Protein AF-A0A4R8EN40-F1 (afdb_monomer)

Solvent-accessible surface area (backbone atoms only — not comparable to full-atom values): 5719 Å² total; per-residue (Å²): 132,83,78,79,74,74,83,43,24,51,85,72,46,55,67,72,57,38,51,52,52,49,54,54,35,51,52,51,19,52,53,46,18,50,52,51,44,52,55,52,47,73,73,39,89,44,72,70,46,42,62,66,61,59,74,90,53,78,42,36,49,38,55,46,42,55,39,26,72,69,44,29,37,43,51,73,59,48,60,57,57,67,73,46,96,72,74,48,58,67,62,39,50,58,49,39,67,75,51,103

Mean predicted aligned error: 4.91 Å

Structure (mmCIF, N/CA/C/O backbone):
data_AF-A0A4R8EN40-F1
#
_entry.id   AF-A0A4R8EN40-F1
#
loop_
_atom_site.group_PDB
_atom_site.id
_atom_site.type_symbol
_atom_site.label_atom_id
_atom_site.label_alt_id
_atom_site.label_comp_id
_atom_site.label_asym_id
_atom_site.label_entity_id
_atom_site.label_seq_id
_atom_site.pdbx_PDB_ins_code
_atom_site.Cartn_x
_atom_site.Cartn_y
_atom_site.Cartn_z
_atom_site.occupancy
_atom_site.B_iso_or_equiv
_atom_site.auth_seq_id
_atom_site.auth_comp_id
_atom_site.auth_asym_id
_atom_site.auth_atom_id
_atom_site.pdbx_PDB_model_num
ATOM 1 N N . MET A 1 1 ? 31.333 -1.166 -21.462 1.00 35.31 1 MET A N 1
ATOM 2 C CA . MET A 1 1 ? 30.056 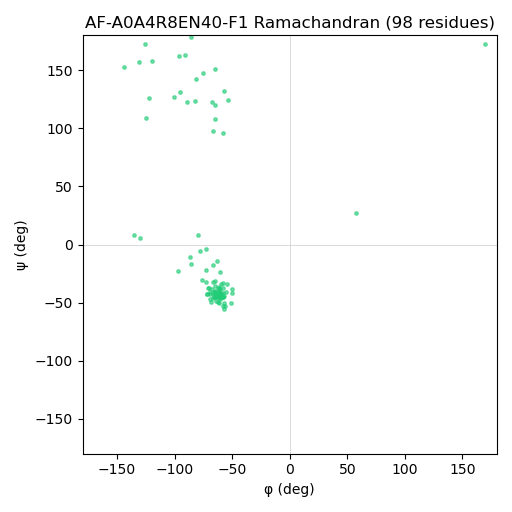-0.421 -21.448 1.00 35.31 1 MET A CA 1
ATOM 3 C C . MET A 1 1 ? 29.124 -1.115 -20.475 1.00 35.31 1 MET A C 1
ATOM 5 O O . MET A 1 1 ? 28.467 -2.083 -20.843 1.00 35.31 1 MET A O 1
ATOM 9 N N . GLU A 1 2 ? 29.133 -0.685 -19.216 1.00 40.38 2 GLU A N 1
ATOM 10 C CA . GLU A 1 2 ? 28.147 -1.133 -18.234 1.00 40.38 2 GLU A CA 1
ATOM 11 C C . GLU A 1 2 ? 26.773 -0.622 -18.677 1.00 40.38 2 GLU A C 1
ATOM 13 O O . GLU A 1 2 ? 26.569 0.575 -18.882 1.00 40.38 2 GLU A O 1
ATOM 18 N N . LYS A 1 3 ? 25.833 -1.540 -18.911 1.00 41.81 3 LYS A N 1
ATOM 19 C CA . LYS A 1 3 ? 24.436 -1.183 -19.154 1.00 41.81 3 LYS A CA 1
ATOM 20 C C . LYS A 1 3 ? 23.902 -0.588 -17.854 1.00 41.81 3 LYS A C 1
ATOM 22 O O . LYS A 1 3 ? 23.509 -1.340 -16.965 1.00 41.81 3 LYS A O 1
ATOM 27 N N . HIS A 1 4 ? 23.869 0.738 -17.742 1.00 44.03 4 HIS A N 1
ATOM 28 C CA . HIS A 1 4 ? 23.030 1.406 -16.753 1.00 44.03 4 HIS A CA 1
ATOM 29 C C . HIS A 1 4 ? 21.589 0.968 -17.027 1.00 44.03 4 HIS A C 1
ATOM 31 O O . HIS A 1 4 ? 20.935 1.466 -17.945 1.00 44.03 4 HIS A O 1
ATOM 37 N N . SER A 1 5 ? 21.116 -0.047 -16.303 1.00 57.56 5 SER A N 1
ATOM 38 C CA . SER A 1 5 ? 19.727 -0.478 -16.398 1.00 57.56 5 SER A CA 1
ATOM 39 C C . SER A 1 5 ? 18.878 0.673 -15.886 1.00 57.56 5 SER A C 1
ATOM 41 O O . SER A 1 5 ? 18.901 0.987 -14.699 1.00 57.56 5 SER A O 1
ATOM 43 N N . LYS A 1 6 ? 18.175 1.344 -16.802 1.00 77.25 6 LYS A N 1
ATOM 44 C CA . LYS A 1 6 ? 17.206 2.383 -16.465 1.00 77.25 6 LYS A CA 1
ATOM 45 C C . LYS A 1 6 ? 16.221 1.794 -15.456 1.00 77.25 6 LYS A C 1
ATOM 47 O O . LYS A 1 6 ? 15.620 0.753 -15.727 1.00 77.25 6 LYS A O 1
ATOM 52 N N . LEU A 1 7 ? 16.080 2.440 -14.299 1.00 84.00 7 LEU A N 1
ATOM 53 C CA . LEU A 1 7 ? 15.108 2.019 -13.296 1.00 84.00 7 LEU A CA 1
ATOM 54 C C . LEU A 1 7 ? 13.706 2.008 -13.921 1.00 84.00 7 LEU A C 1
ATOM 56 O O . LEU A 1 7 ? 13.299 2.948 -14.613 1.00 84.00 7 LEU A O 1
ATOM 60 N N . SER A 1 8 ? 12.990 0.909 -13.694 1.00 92.50 8 SER A N 1
ATOM 61 C CA . SER A 1 8 ? 11.613 0.739 -14.145 1.00 92.50 8 SER A CA 1
ATOM 62 C C . SER A 1 8 ? 10.662 1.122 -13.016 1.00 92.50 8 SER A C 1
ATOM 64 O O . SER A 1 8 ? 10.838 0.662 -11.893 1.00 92.50 8 SER A O 1
ATOM 66 N N . PHE A 1 9 ? 9.669 1.945 -13.326 1.00 94.94 9 PHE A N 1
ATOM 67 C CA . PHE A 1 9 ? 8.632 2.464 -12.435 1.00 94.94 9 PHE A CA 1
ATOM 68 C C . PHE A 1 9 ? 7.257 2.156 -13.033 1.00 94.94 9 PHE A C 1
ATOM 70 O O . PHE A 1 9 ? 7.165 1.743 -14.192 1.00 94.94 9 PHE A O 1
ATOM 77 N N . ALA A 1 10 ? 6.186 2.422 -12.285 1.00 95.19 10 ALA A N 1
ATOM 78 C CA . ALA A 1 10 ? 4.818 2.285 -12.781 1.00 95.19 10 ALA A CA 1
ATOM 79 C C . ALA A 1 10 ? 4.609 3.009 -14.127 1.00 95.19 10 ALA A C 1
ATOM 81 O O . ALA A 1 10 ? 4.195 2.385 -15.101 1.00 95.19 10 ALA A O 1
ATOM 82 N N . GLY A 1 11 ? 5.001 4.283 -14.225 1.00 93.88 11 GLY A N 1
ATOM 83 C CA . GLY A 1 11 ? 4.779 5.118 -15.410 1.00 93.88 11 GLY A CA 1
ATOM 84 C C . GLY A 1 11 ? 5.651 4.803 -16.631 1.00 93.88 11 GLY A C 1
ATOM 85 O O . GLY A 1 11 ? 5.484 5.445 -17.664 1.00 93.88 11 GLY A O 1
ATOM 86 N N . ASN A 1 12 ? 6.600 3.862 -16.541 1.00 93.94 12 ASN A N 1
ATOM 87 C CA . ASN A 1 12 ? 7.483 3.520 -17.665 1.00 93.94 12 ASN A CA 1
ATOM 88 C C . ASN A 1 12 ? 7.672 2.010 -17.895 1.00 93.94 12 ASN A C 1
ATOM 90 O O . ASN A 1 12 ? 8.528 1.612 -18.690 1.00 93.94 12 ASN A O 1
ATOM 94 N N . CYS A 1 13 ? 6.909 1.169 -17.195 1.00 93.31 13 CYS A N 1
ATOM 95 C CA . CYS A 1 13 ? 6.917 -0.274 -17.395 1.00 93.31 13 CYS A CA 1
ATOM 96 C C . CYS A 1 13 ? 5.865 -0.700 -18.430 1.00 93.31 13 CYS A C 1
ATOM 98 O O . CYS A 1 13 ? 4.958 0.055 -18.770 1.00 93.31 13 CYS A O 1
ATOM 100 N N . SER A 1 14 ? 5.993 -1.916 -18.968 1.00 95.88 14 SER A N 1
ATOM 101 C CA . SER A 1 14 ? 4.963 -2.471 -19.855 1.00 95.88 14 SER A CA 1
ATOM 102 C C . SER A 1 14 ? 3.655 -2.691 -19.094 1.00 95.88 14 SER A C 1
ATOM 104 O O . SER A 1 14 ? 3.705 -3.086 -17.929 1.00 95.88 14 SER A O 1
ATOM 106 N N . GLU A 1 15 ? 2.516 -2.606 -19.777 1.00 96.38 15 GLU A N 1
ATOM 107 C CA . GLU A 1 15 ? 1.185 -2.859 -19.204 1.00 96.38 15 GLU A CA 1
ATOM 108 C C . GLU A 1 15 ? 1.095 -4.187 -18.432 1.00 96.38 15 GLU A C 1
ATOM 110 O O . GLU A 1 15 ? 0.582 -4.231 -17.320 1.00 96.38 15 GLU A O 1
ATOM 115 N N . LYS A 1 16 ? 1.694 -5.266 -18.954 1.00 96.94 16 LYS A N 1
ATOM 116 C CA . LYS A 1 16 ? 1.743 -6.564 -18.261 1.00 96.94 16 LYS A CA 1
ATOM 117 C C . LYS A 1 16 ? 2.414 -6.482 -16.882 1.00 96.94 16 LYS A C 1
ATOM 119 O O . LYS A 1 16 ? 1.962 -7.122 -15.938 1.00 96.94 16 LYS A O 1
ATOM 124 N N . ILE A 1 17 ? 3.510 -5.730 -16.782 1.00 95.25 17 ILE A N 1
ATOM 125 C CA . ILE A 1 17 ? 4.250 -5.528 -15.527 1.00 95.25 17 ILE A CA 1
ATOM 126 C C . ILE A 1 17 ? 3.449 -4.620 -14.595 1.00 95.25 17 ILE A C 1
ATOM 128 O O . ILE A 1 17 ? 3.354 -4.915 -13.406 1.00 95.25 17 ILE A O 1
ATOM 132 N N . PHE A 1 18 ? 2.855 -3.555 -15.140 1.00 97.19 18 PHE A N 1
ATOM 133 C CA . PHE A 1 18 ? 1.996 -2.652 -14.385 1.00 97.19 18 PHE A CA 1
ATOM 134 C C . PHE A 1 18 ? 0.839 -3.416 -13.736 1.00 97.19 18 PHE A C 1
ATOM 136 O O . PHE A 1 18 ? 0.719 -3.399 -12.516 1.00 97.19 18 PHE A O 1
ATOM 143 N N . ASN A 1 19 ? 0.054 -4.151 -14.528 1.00 97.75 19 ASN A N 1
ATOM 144 C CA . ASN A 1 19 ? -1.104 -4.900 -14.038 1.00 97.75 19 ASN A CA 1
ATOM 145 C C . ASN A 1 19 ? -0.691 -5.928 -12.980 1.00 97.75 19 ASN A C 1
ATOM 147 O O . ASN A 1 19 ? -1.314 -6.008 -11.929 1.00 97.75 19 ASN A O 1
ATOM 151 N N . HIS A 1 20 ? 0.423 -6.639 -13.194 1.00 96.88 20 HIS A N 1
ATOM 152 C CA . HIS A 1 20 ? 0.934 -7.581 -12.201 1.00 96.88 20 HIS A CA 1
ATOM 153 C C . HIS A 1 20 ? 1.211 -6.921 -10.841 1.00 96.88 20 HIS A C 1
ATOM 155 O O . HIS A 1 20 ? 0.765 -7.424 -9.811 1.00 96.88 20 HIS A O 1
ATOM 161 N N . PHE A 1 21 ? 1.951 -5.809 -10.818 1.00 97.75 21 PHE A N 1
ATOM 162 C CA . PHE A 1 21 ? 2.250 -5.125 -9.560 1.00 97.75 21 PHE A CA 1
ATOM 163 C C . PHE A 1 21 ? 1.022 -4.460 -8.953 1.00 97.75 21 PHE A C 1
ATOM 165 O O . PHE A 1 21 ? 0.866 -4.507 -7.734 1.00 97.75 21 PHE A O 1
ATOM 172 N N . TYR A 1 22 ? 0.150 -3.892 -9.784 1.00 98.19 22 TYR A N 1
ATOM 173 C CA . TYR A 1 22 ? -1.106 -3.301 -9.349 1.00 98.19 22 TYR A CA 1
ATOM 174 C C . TYR A 1 22 ? -1.963 -4.332 -8.608 1.00 98.19 22 TYR A C 1
ATOM 176 O O . TYR A 1 22 ? -2.326 -4.096 -7.458 1.00 98.19 22 TYR A O 1
ATOM 184 N N . ASP A 1 23 ? -2.204 -5.499 -9.211 1.00 98.25 23 ASP A N 1
ATOM 185 C CA . ASP A 1 23 ? -3.030 -6.559 -8.623 1.00 98.25 23 ASP A CA 1
ATOM 186 C C . ASP A 1 23 ? -2.435 -7.076 -7.308 1.00 98.25 23 ASP A C 1
ATOM 188 O O . ASP A 1 23 ? -3.137 -7.230 -6.306 1.00 98.25 23 ASP A O 1
ATOM 192 N N . VAL A 1 24 ? -1.118 -7.310 -7.279 1.00 97.75 24 VAL A N 1
ATOM 193 C CA . VAL A 1 24 ? -0.435 -7.798 -6.074 1.00 97.75 24 VAL A CA 1
ATOM 194 C C . VAL A 1 24 ? -0.499 -6.766 -4.945 1.00 97.75 24 VAL A C 1
ATOM 196 O O . VAL A 1 24 ? -0.777 -7.130 -3.800 1.00 97.75 24 VAL A O 1
ATOM 199 N N . LEU A 1 25 ? -0.244 -5.490 -5.238 1.00 97.56 25 LEU A N 1
ATOM 200 C CA . LEU A 1 25 ? -0.274 -4.429 -4.232 1.00 97.56 25 LEU A CA 1
ATOM 201 C C . LEU A 1 25 ? -1.687 -4.149 -3.736 1.00 97.56 25 LEU A C 1
ATOM 203 O O . LEU A 1 25 ? -1.873 -4.008 -2.528 1.00 97.56 25 LEU A O 1
ATOM 207 N N . GLN A 1 26 ? -2.667 -4.135 -4.639 1.00 97.88 26 GLN A N 1
ATOM 208 C CA . GLN A 1 26 ? -4.075 -3.979 -4.297 1.00 97.88 26 GLN A CA 1
ATOM 209 C C . GLN A 1 26 ? -4.526 -5.099 -3.355 1.00 97.88 26 GLN A C 1
ATOM 211 O O . GLN A 1 26 ? -5.136 -4.819 -2.324 1.00 97.88 26 GLN A O 1
ATOM 216 N N . ALA A 1 27 ? -4.165 -6.354 -3.644 1.00 97.69 27 ALA A N 1
ATOM 217 C CA . ALA A 1 27 ? -4.545 -7.481 -2.800 1.00 97.69 27 ALA A CA 1
ATOM 218 C C . ALA A 1 27 ? -3.902 -7.390 -1.405 1.00 97.69 27 ALA A C 1
ATOM 220 O O . ALA A 1 27 ? -4.555 -7.657 -0.389 1.00 97.69 27 ALA A O 1
ATOM 221 N N . ARG A 1 28 ? -2.624 -6.989 -1.339 1.00 97.19 28 ARG A N 1
ATOM 222 C CA . ARG A 1 28 ? -1.896 -6.793 -0.075 1.00 97.19 28 ARG A CA 1
ATOM 223 C C . ARG A 1 28 ? -2.497 -5.666 0.756 1.00 97.19 28 ARG A C 1
ATOM 225 O O . ARG A 1 28 ? -2.757 -5.881 1.940 1.00 97.19 28 ARG A O 1
ATOM 232 N N . SER A 1 29 ? -2.743 -4.505 0.149 1.00 97.31 29 SER A N 1
ATOM 233 C CA . SER A 1 29 ? -3.302 -3.357 0.859 1.00 97.31 29 SER A CA 1
ATOM 234 C C . SER A 1 29 ? -4.733 -3.623 1.312 1.00 97.31 29 SER A C 1
ATOM 236 O O . SER A 1 29 ? -5.052 -3.355 2.464 1.00 97.31 29 SER A O 1
ATOM 238 N N . ALA A 1 30 ? -5.572 -4.237 0.473 1.00 96.19 30 ALA A N 1
ATOM 239 C CA . ALA A 1 30 ? -6.937 -4.599 0.844 1.00 96.19 30 ALA A CA 1
ATOM 240 C C . ALA A 1 30 ? -6.967 -5.567 2.036 1.00 96.19 30 ALA A C 1
ATOM 242 O O . ALA A 1 30 ? -7.697 -5.337 2.998 1.00 96.19 30 ALA A O 1
ATOM 243 N N . THR A 1 31 ? -6.127 -6.608 2.006 1.00 96.38 31 THR A N 1
ATOM 244 C CA . THR A 1 31 ? -6.034 -7.587 3.101 1.00 96.38 31 THR A CA 1
ATOM 245 C C . THR A 1 31 ? -5.584 -6.932 4.409 1.00 96.38 31 THR A C 1
ATOM 247 O O . THR A 1 31 ? -6.155 -7.198 5.465 1.00 96.38 31 THR A O 1
ATOM 250 N N . GLU A 1 32 ? -4.565 -6.070 4.358 1.00 97.31 32 GLU A N 1
ATOM 251 C CA . GLU A 1 32 ? -4.060 -5.368 5.542 1.00 97.31 32 GLU A CA 1
ATOM 252 C C . GLU A 1 32 ? -5.082 -4.373 6.101 1.00 97.31 32 GLU A C 1
ATOM 254 O O . GLU A 1 32 ? -5.336 -4.361 7.305 1.00 97.31 32 GLU A O 1
ATOM 259 N N . ASN A 1 33 ? -5.703 -3.572 5.236 1.00 95.81 33 ASN A N 1
ATOM 260 C CA . ASN A 1 33 ? -6.699 -2.578 5.626 1.00 95.81 33 ASN A CA 1
ATOM 261 C C . ASN A 1 33 ? -7.912 -3.241 6.296 1.00 95.81 33 ASN A C 1
ATOM 263 O O . ASN A 1 33 ? -8.382 -2.759 7.328 1.00 95.81 33 ASN A O 1
ATOM 267 N N . GLU A 1 34 ? -8.368 -4.379 5.765 1.00 95.25 34 GLU A N 1
ATOM 268 C CA . GLU A 1 34 ? -9.433 -5.174 6.380 1.00 95.25 34 GLU A CA 1
ATOM 269 C C . GLU A 1 34 ? -9.005 -5.717 7.751 1.00 95.25 34 GLU A C 1
ATOM 271 O O . GLU A 1 34 ? -9.739 -5.587 8.729 1.00 95.25 34 GLU A O 1
ATOM 276 N N . ALA A 1 35 ? -7.788 -6.257 7.876 1.00 95.19 35 ALA A N 1
ATOM 277 C CA . ALA A 1 35 ? -7.281 -6.743 9.160 1.00 95.19 35 ALA A CA 1
ATOM 278 C C . ALA A 1 35 ? -7.180 -5.624 10.217 1.00 95.19 35 ALA A C 1
ATOM 280 O O . ALA A 1 35 ? -7.501 -5.845 11.392 1.00 95.19 35 ALA A O 1
ATOM 281 N N . LEU A 1 36 ? -6.776 -4.414 9.814 1.00 95.19 36 LEU A N 1
ATOM 282 C CA . LEU A 1 36 ? -6.747 -3.231 10.680 1.00 95.19 36 LEU A CA 1
ATOM 283 C C . LEU A 1 36 ? -8.155 -2.839 11.136 1.00 95.19 36 LEU A C 1
ATOM 285 O O . LEU A 1 36 ? -8.362 -2.589 12.329 1.00 95.19 36 LEU A O 1
ATOM 289 N N . TYR A 1 37 ? -9.120 -2.845 10.216 1.00 94.44 37 TYR A N 1
ATOM 290 C CA . TYR A 1 37 ? -10.517 -2.573 10.532 1.00 94.44 37 TYR A CA 1
ATOM 291 C C . TYR A 1 37 ? -11.086 -3.600 11.518 1.00 94.44 37 TYR A C 1
ATOM 293 O O . TYR A 1 37 ? -11.601 -3.223 12.572 1.00 94.44 37 TYR A O 1
ATOM 301 N N . GLN A 1 38 ? -10.910 -4.896 11.249 1.00 94.25 38 GLN A N 1
ATOM 302 C CA . GLN A 1 38 ? -11.365 -5.969 12.139 1.00 94.25 38 GLN A CA 1
ATOM 303 C C . GLN A 1 38 ? -10.704 -5.891 13.520 1.00 94.25 38 GLN A C 1
ATOM 305 O O . GLN A 1 38 ? -11.362 -6.069 14.547 1.00 94.25 38 GLN A O 1
ATOM 310 N N . THR A 1 39 ? -9.418 -5.539 13.576 1.00 93.31 39 THR A N 1
ATOM 311 C CA . THR A 1 39 ? -8.718 -5.311 14.846 1.00 93.31 39 THR A CA 1
ATOM 312 C C . THR A 1 39 ? -9.331 -4.142 15.619 1.00 93.31 39 THR A C 1
ATOM 314 O O . THR A 1 39 ? -9.516 -4.245 16.834 1.00 93.31 39 THR A O 1
ATOM 317 N N . ALA A 1 40 ? -9.683 -3.041 14.953 1.00 92.56 40 ALA A N 1
ATOM 318 C CA . ALA A 1 40 ? -10.362 -1.920 15.599 1.00 92.56 40 ALA A CA 1
ATOM 319 C C . ALA A 1 40 ? -11.766 -2.310 16.092 1.00 92.56 40 ALA A C 1
ATOM 321 O O . ALA A 1 40 ? -12.120 -2.006 17.234 1.00 92.56 40 ALA A O 1
ATOM 322 N N . LEU A 1 41 ? -12.530 -3.048 15.281 1.00 92.94 41 LEU A N 1
ATOM 323 C CA . LEU A 1 41 ? -13.846 -3.560 15.663 1.00 92.94 41 LEU A CA 1
ATOM 324 C C . LEU A 1 41 ? -13.782 -4.507 16.863 1.00 92.94 41 LEU A C 1
ATOM 326 O O . LEU A 1 41 ? -14.632 -4.407 17.744 1.00 92.94 41 LEU A O 1
ATOM 330 N N . SER A 1 42 ? -12.768 -5.373 16.943 1.00 92.62 42 SER A N 1
ATOM 331 C CA . SER A 1 42 ? -12.605 -6.322 18.057 1.00 92.62 42 SER A CA 1
ATOM 332 C C . SER A 1 42 ? -12.445 -5.640 19.422 1.00 92.62 42 SER A C 1
ATOM 334 O O . SER A 1 42 ? -12.760 -6.229 20.453 1.00 92.62 42 SER A O 1
ATOM 336 N N . LYS A 1 43 ? -11.993 -4.379 19.431 1.00 91.12 43 LYS A N 1
ATOM 337 C CA . LYS A 1 43 ? -11.837 -3.554 20.638 1.00 91.12 43 LYS A CA 1
ATOM 338 C C . LYS A 1 43 ? -13.120 -2.803 21.014 1.00 91.12 43 LYS A C 1
ATOM 340 O O . LYS A 1 43 ? -13.183 -2.214 22.089 1.00 91.12 43 LYS A O 1
ATOM 345 N N . CYS A 1 44 ? -14.129 -2.793 20.142 1.00 93.31 44 CYS A N 1
ATOM 346 C CA . CYS A 1 44 ? -15.378 -2.070 20.352 1.00 93.31 44 CYS A CA 1
ATOM 347 C C . CYS A 1 44 ? -16.396 -2.947 21.092 1.00 93.31 44 CYS A C 1
ATOM 349 O O . CYS A 1 44 ? -16.813 -3.990 20.591 1.00 93.31 44 CYS A O 1
ATOM 351 N N . SER A 1 45 ? -16.880 -2.480 22.241 1.00 91.75 45 SER A N 1
ATOM 352 C CA . SER A 1 45 ? -17.902 -3.179 23.033 1.00 91.75 45 SER A CA 1
ATOM 353 C C . SER A 1 45 ? -19.314 -2.649 22.762 1.00 91.75 45 SER A C 1
ATOM 355 O O . SER A 1 45 ? -20.304 -3.355 22.952 1.00 91.75 45 SER A O 1
ATOM 357 N N . THR A 1 46 ? -19.433 -1.415 22.266 1.00 92.25 46 THR A N 1
ATOM 358 C CA . THR A 1 46 ? -20.717 -0.731 22.056 1.00 92.25 46 THR A CA 1
ATOM 359 C C . THR A 1 46 ? -20.958 -0.354 20.595 1.00 92.25 46 THR A C 1
ATOM 361 O O . THR A 1 46 ? -20.032 -0.172 19.804 1.00 92.25 46 THR A O 1
ATOM 364 N N . ALA A 1 47 ? -22.229 -0.165 20.224 1.00 89.25 47 ALA A N 1
ATOM 365 C CA . ALA A 1 47 ? -22.593 0.339 18.897 1.00 89.25 47 ALA A CA 1
ATOM 366 C C . ALA A 1 47 ? -21.999 1.734 18.619 1.00 89.25 47 ALA A C 1
ATOM 368 O O . ALA A 1 47 ? -21.600 2.026 17.496 1.00 89.25 47 ALA A O 1
ATOM 369 N N . LYS A 1 48 ? -21.876 2.578 19.653 1.00 90.25 48 LYS A N 1
ATOM 370 C CA . LYS A 1 48 ? -21.257 3.906 19.545 1.00 90.25 48 LYS A CA 1
ATOM 371 C C . LYS A 1 48 ? -19.766 3.817 19.208 1.00 90.25 48 LYS A C 1
ATOM 373 O O . LYS A 1 48 ? -19.288 4.612 18.408 1.00 90.25 48 LYS A O 1
ATOM 378 N N . GLU A 1 49 ? -19.040 2.868 19.795 1.00 90.44 49 GLU A N 1
ATOM 379 C CA . GLU A 1 49 ? -17.626 2.624 19.477 1.00 90.44 49 GLU A CA 1
ATOM 380 C C . GLU A 1 49 ? -17.459 2.045 18.073 1.00 90.44 49 GLU A C 1
ATOM 382 O O . GLU A 1 49 ? 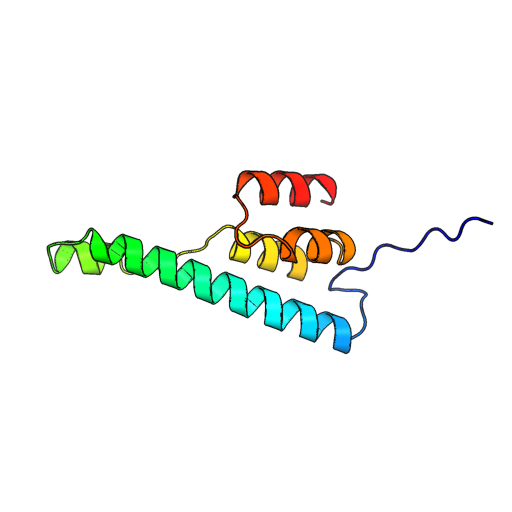-16.627 2.541 17.323 1.00 90.44 49 GLU A O 1
ATOM 387 N N . ARG A 1 50 ? -18.312 1.092 17.671 1.00 89.31 50 ARG A N 1
ATOM 388 C CA . ARG A 1 50 ? -18.304 0.553 16.300 1.00 89.31 50 ARG A CA 1
ATOM 389 C C . ARG A 1 50 ? -18.560 1.632 15.250 1.00 89.31 50 ARG A C 1
ATOM 391 O O . ARG A 1 50 ? -17.840 1.693 14.262 1.00 89.31 50 ARG A O 1
ATOM 398 N N . ASN A 1 51 ? -19.520 2.524 15.493 1.00 89.56 51 ASN A N 1
ATOM 399 C CA . ASN A 1 51 ? -19.786 3.654 14.600 1.00 89.56 51 ASN A CA 1
ATOM 400 C C . ASN A 1 51 ? -18.611 4.640 14.538 1.00 89.56 51 ASN A C 1
ATOM 402 O O . ASN A 1 51 ? -18.398 5.256 13.502 1.00 89.56 51 ASN A O 1
ATOM 406 N N . LYS A 1 52 ? -17.836 4.792 15.620 1.00 86.56 52 LYS A N 1
ATOM 407 C CA . LYS A 1 52 ? -16.605 5.601 15.620 1.00 86.56 52 LYS A CA 1
ATOM 408 C C . LYS A 1 52 ? -15.432 4.908 14.927 1.00 86.56 52 LYS A C 1
ATOM 410 O O . LYS A 1 52 ? -14.578 5.593 14.382 1.00 86.56 52 LYS A O 1
ATOM 415 N N . ALA A 1 53 ? -15.383 3.580 14.974 1.00 86.75 53 ALA A N 1
ATOM 416 C CA . ALA A 1 53 ? -14.421 2.765 14.240 1.00 86.75 53 ALA A CA 1
ATOM 417 C C . ALA A 1 53 ? -14.799 2.604 12.755 1.00 86.75 53 ALA A C 1
ATOM 419 O O . ALA A 1 53 ? -14.044 2.024 11.986 1.00 86.75 53 ALA A O 1
ATOM 420 N N . ALA A 1 54 ? -15.960 3.099 12.320 1.00 82.50 54 ALA A N 1
ATOM 421 C CA . ALA A 1 54 ? -16.267 3.184 10.901 1.00 82.50 54 ALA A CA 1
ATOM 422 C C . ALA A 1 54 ? -15.337 4.218 10.246 1.00 82.50 54 ALA A C 1
ATOM 424 O O . ALA A 1 54 ? -15.289 5.376 10.657 1.00 82.50 54 ALA A O 1
ATOM 425 N N . GLY A 1 55 ? -14.587 3.800 9.231 1.00 81.38 55 GLY A N 1
ATOM 426 C CA . GLY A 1 55 ? -13.630 4.662 8.548 1.00 81.38 55 GLY A CA 1
ATOM 427 C C . GLY A 1 55 ? -12.732 3.886 7.593 1.00 81.38 55 GLY A C 1
ATOM 428 O O . GLY A 1 55 ? -12.767 2.658 7.543 1.00 81.38 55 GLY A O 1
ATOM 429 N N . CYS A 1 56 ? -11.929 4.619 6.822 1.00 77.69 56 CYS A N 1
ATOM 430 C CA . CYS A 1 56 ? -10.894 4.023 5.986 1.00 77.69 56 CYS A CA 1
ATOM 431 C C . CYS A 1 56 ? -9.651 3.745 6.836 1.00 77.69 56 CYS A C 1
ATOM 433 O O . CYS A 1 56 ? -9.096 4.659 7.442 1.00 77.69 56 CYS A O 1
ATOM 435 N N . TYR A 1 57 ? -9.207 2.492 6.845 1.00 90.44 57 TYR A N 1
ATOM 436 C CA . TYR A 1 57 ? -7.944 2.078 7.446 1.00 90.44 57 TYR A CA 1
ATOM 437 C C . TYR A 1 57 ? -6.929 1.917 6.327 1.00 90.44 57 TYR A C 1
ATOM 439 O O . TYR A 1 57 ? -7.203 1.223 5.355 1.00 90.44 57 TYR A O 1
ATOM 447 N N . SER A 1 58 ? -5.780 2.573 6.446 1.00 92.38 58 SER A N 1
ATOM 448 C CA . SER A 1 58 ? -4.699 2.491 5.467 1.00 92.38 58 SER A CA 1
ATOM 449 C C . SER A 1 58 ? -3.421 2.060 6.167 1.00 92.38 58 SER A C 1
ATOM 451 O O . SER A 1 58 ? -2.853 2.831 6.942 1.00 92.38 58 SER A O 1
ATOM 453 N N . GLY A 1 59 ? -2.992 0.830 5.909 1.00 95.31 59 GLY A N 1
ATOM 454 C CA . GLY A 1 59 ? -1.727 0.310 6.406 1.00 95.31 59 GLY A CA 1
ATOM 455 C C . GLY A 1 59 ? -0.524 0.649 5.510 1.00 95.31 59 GLY A C 1
ATOM 456 O O . GLY A 1 59 ? -0.676 1.282 4.455 1.00 95.31 59 GLY A O 1
ATOM 457 N N . PRO A 1 60 ? 0.683 0.225 5.917 1.00 97.19 60 PRO A N 1
ATOM 458 C CA . PRO A 1 60 ? 1.921 0.390 5.155 1.00 97.19 60 PRO A CA 1
ATOM 459 C C . PRO A 1 60 ? 1.840 -0.074 3.693 1.00 97.19 60 PRO A C 1
ATOM 461 O O . PRO A 1 60 ? 2.355 0.603 2.801 1.00 97.19 60 PRO A O 1
ATOM 464 N N . TRP A 1 61 ? 1.138 -1.173 3.395 1.00 97.62 61 TRP A N 1
ATOM 465 C CA . TRP A 1 61 ? 0.977 -1.635 2.013 1.00 97.62 61 TRP A CA 1
ATOM 466 C C . TRP A 1 61 ? 0.177 -0.653 1.157 1.00 97.62 61 TRP A C 1
ATOM 468 O O . TRP A 1 61 ? 0.501 -0.470 -0.016 1.00 97.62 61 TRP A O 1
ATOM 478 N N . GLN A 1 62 ? -0.830 0.020 1.727 1.00 97.62 62 GLN A N 1
ATOM 479 C CA . GLN A 1 62 ? -1.580 1.058 1.013 1.00 97.62 62 GLN A CA 1
ATOM 480 C C . GLN A 1 62 ? -0.704 2.282 0.721 1.00 97.62 62 GLN A C 1
ATOM 482 O O . GLN A 1 62 ? -0.799 2.867 -0.359 1.00 97.62 62 GLN A O 1
ATOM 487 N N . MET A 1 63 ? 0.168 2.655 1.660 1.00 96.88 63 MET A N 1
ATOM 488 C CA . MET A 1 63 ? 1.123 3.745 1.474 1.00 96.88 63 MET A CA 1
ATOM 489 C C . MET A 1 63 ? 2.106 3.443 0.338 1.00 96.88 63 MET A C 1
ATOM 491 O O . MET A 1 63 ? 2.252 4.250 -0.584 1.00 96.88 63 MET A O 1
ATOM 495 N N . LEU A 1 64 ? 2.716 2.254 0.363 1.00 97.06 64 LEU A N 1
ATOM 496 C CA . LEU A 1 64 ? 3.619 1.798 -0.691 1.00 97.06 64 LEU A CA 1
ATOM 497 C C . LEU A 1 64 ? 2.912 1.730 -2.051 1.00 97.06 64 LEU A C 1
ATOM 499 O O . LEU A 1 64 ? 3.472 2.155 -3.062 1.00 97.06 64 LEU A O 1
ATOM 503 N N . PHE A 1 65 ? 1.670 1.238 -2.079 1.00 97.75 65 PHE A N 1
ATOM 504 C CA . PHE A 1 65 ? 0.879 1.151 -3.302 1.00 97.75 65 PHE A CA 1
ATOM 505 C C . PHE A 1 65 ? 0.631 2.527 -3.929 1.00 97.75 65 PHE A C 1
ATOM 507 O O . PHE A 1 65 ? 0.878 2.720 -5.123 1.00 97.75 65 PHE A O 1
ATOM 514 N N . ASN A 1 66 ? 0.220 3.506 -3.121 1.00 97.00 66 ASN A N 1
ATOM 515 C CA . ASN A 1 66 ? -0.004 4.875 -3.580 1.00 97.00 66 ASN A CA 1
ATOM 516 C C . ASN A 1 66 ? 1.285 5.500 -4.140 1.00 97.00 66 ASN A C 1
ATOM 518 O O . ASN A 1 66 ? 1.262 6.118 -5.207 1.00 97.00 66 ASN A O 1
ATOM 522 N N . ALA A 1 67 ? 2.414 5.316 -3.450 1.00 96.62 67 ALA A N 1
ATOM 523 C CA . ALA A 1 67 ? 3.702 5.843 -3.891 1.00 96.62 67 ALA A CA 1
ATOM 524 C C . ALA A 1 67 ? 4.187 5.190 -5.195 1.00 96.62 67 ALA A C 1
ATOM 526 O O . ALA A 1 67 ? 4.666 5.882 -6.098 1.00 96.62 67 ALA A O 1
ATOM 527 N N . TRP A 1 68 ? 4.012 3.874 -5.331 1.00 97.19 68 TRP A N 1
ATOM 528 C CA . TRP A 1 68 ? 4.333 3.166 -6.567 1.00 97.19 68 TRP A CA 1
ATOM 529 C C . TRP A 1 68 ? 3.470 3.649 -7.740 1.00 97.19 68 TRP A C 1
ATOM 531 O O . TRP A 1 68 ? 4.022 3.951 -8.797 1.00 97.19 68 TRP A O 1
ATOM 541 N N . CYS A 1 69 ? 2.156 3.830 -7.550 1.00 96.81 69 CYS A N 1
ATOM 542 C CA . CYS A 1 69 ? 1.271 4.385 -8.586 1.00 96.81 69 CYS A CA 1
ATOM 543 C C . CYS A 1 69 ? 1.714 5.781 -9.052 1.00 96.81 69 CYS A C 1
ATOM 545 O O . CYS A 1 69 ? 1.592 6.116 -10.228 1.00 96.81 69 CYS A O 1
ATOM 547 N N . GLN A 1 70 ? 2.281 6.581 -8.147 1.00 96.00 70 GLN A N 1
ATOM 548 C CA . GLN A 1 70 ? 2.856 7.896 -8.450 1.00 96.00 70 GLN A CA 1
ATOM 549 C C . GLN A 1 70 ? 4.264 7.821 -9.064 1.00 96.00 70 GLN A C 1
ATOM 551 O O . GLN A 1 70 ? 4.911 8.848 -9.236 1.00 96.00 70 GLN A O 1
ATOM 556 N N . SER A 1 71 ? 4.749 6.623 -9.404 1.00 95.44 71 SER A N 1
ATOM 557 C CA . SER A 1 71 ? 6.099 6.373 -9.924 1.00 95.44 71 SER A CA 1
ATOM 558 C C . SER A 1 71 ? 7.230 6.845 -9.005 1.00 95.44 71 SER A C 1
ATOM 560 O O . SER A 1 71 ? 8.324 7.114 -9.487 1.00 95.44 71 SER A O 1
ATOM 562 N N . LYS A 1 72 ? 6.991 6.900 -7.689 1.00 94.69 72 LYS A N 1
ATOM 563 C CA . LYS A 1 72 ? 8.011 7.268 -6.690 1.00 94.69 72 LYS A CA 1
ATOM 564 C C . LYS A 1 72 ? 8.861 6.090 -6.233 1.00 94.69 72 LYS A C 1
ATOM 566 O O . LYS A 1 72 ? 9.913 6.283 -5.654 1.00 94.69 72 LYS A O 1
ATOM 571 N N . VAL A 1 73 ? 8.414 4.860 -6.482 1.00 94.94 73 VAL A N 1
ATOM 572 C CA . VAL A 1 73 ? 9.131 3.646 -6.073 1.00 94.94 73 VAL A CA 1
ATOM 573 C C . VAL A 1 73 ? 9.424 2.796 -7.308 1.00 94.94 73 VAL A C 1
ATOM 575 O O . VAL A 1 73 ? 8.495 2.479 -8.057 1.00 94.94 73 VAL A O 1
ATOM 578 N N . PRO A 1 74 ? 10.684 2.401 -7.556 1.00 94.94 74 PRO A N 1
ATOM 579 C CA . PRO A 1 74 ? 11.014 1.547 -8.688 1.00 94.94 74 PRO A CA 1
ATOM 580 C C . PRO A 1 74 ? 10.593 0.090 -8.446 1.00 94.94 74 PRO A C 1
ATOM 582 O O . PRO A 1 74 ? 10.683 -0.450 -7.342 1.00 94.94 74 PRO A O 1
ATOM 585 N N . ASN A 1 75 ? 10.220 -0.592 -9.528 1.00 95.12 75 ASN A N 1
ATOM 586 C CA . ASN A 1 75 ? 9.754 -1.981 -9.557 1.00 95.12 75 ASN A CA 1
ATOM 587 C C . ASN A 1 75 ? 10.743 -2.957 -8.900 1.00 95.12 75 ASN A C 1
ATOM 589 O O . ASN A 1 75 ? 10.329 -3.926 -8.271 1.00 95.12 75 ASN A O 1
ATOM 593 N N . LEU A 1 76 ? 12.053 -2.705 -9.009 1.00 94.44 76 LEU A N 1
ATOM 594 C CA . LEU A 1 76 ? 13.074 -3.547 -8.379 1.00 94.44 76 LEU A CA 1
ATOM 595 C C . LEU A 1 76 ? 12.945 -3.564 -6.850 1.00 94.44 76 LEU A C 1
ATOM 597 O O . LEU A 1 76 ? 13.050 -4.625 -6.236 1.00 94.44 76 LEU A O 1
ATOM 601 N N . ILE A 1 77 ? 12.699 -2.402 -6.245 1.00 94.38 77 ILE A N 1
ATOM 602 C CA . ILE A 1 77 ? 12.529 -2.276 -4.795 1.00 94.38 77 ILE A CA 1
ATOM 603 C C . ILE A 1 77 ? 11.200 -2.894 -4.374 1.00 94.38 77 ILE A C 1
ATOM 605 O O . ILE A 1 77 ? 11.138 -3.615 -3.379 1.00 94.38 77 ILE A O 1
ATOM 609 N N . LEU A 1 78 ? 10.162 -2.727 -5.195 1.00 93.88 78 LEU A N 1
ATOM 610 C CA . LEU A 1 78 ? 8.877 -3.374 -4.971 1.00 93.88 78 LEU A CA 1
ATOM 611 C C . LEU A 1 78 ? 9.001 -4.904 -4.910 1.00 93.88 78 LEU A C 1
ATOM 613 O O . LEU A 1 78 ? 8.485 -5.525 -3.985 1.00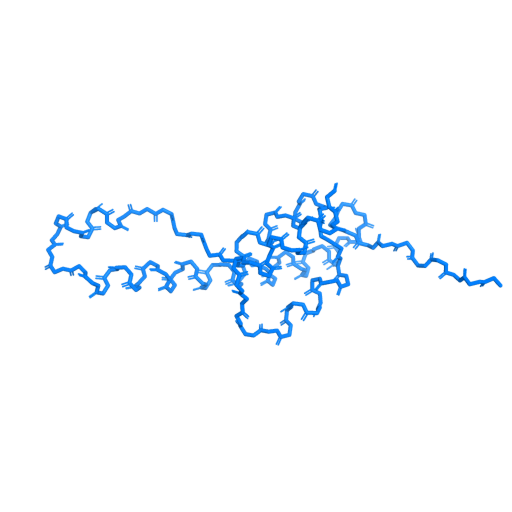 93.88 78 LEU A O 1
ATOM 617 N N . ILE A 1 79 ? 9.751 -5.514 -5.835 1.00 94.75 79 ILE A N 1
ATOM 618 C CA . ILE A 1 79 ? 10.031 -6.961 -5.828 1.00 94.75 79 ILE A CA 1
ATOM 619 C C . ILE A 1 79 ? 10.704 -7.394 -4.520 1.00 94.75 79 ILE A C 1
ATOM 621 O O . ILE A 1 79 ? 10.429 -8.487 -4.026 1.00 94.75 79 ILE A O 1
ATOM 625 N N . GLN A 1 80 ? 11.599 -6.574 -3.961 1.00 94.25 80 GLN A N 1
ATOM 626 C CA . GLN A 1 80 ? 12.250 -6.882 -2.688 1.00 94.25 80 GLN A CA 1
ATOM 627 C C . GLN A 1 80 ? 11.250 -6.827 -1.531 1.00 94.25 80 GLN A C 1
ATOM 629 O O . GLN A 1 80 ? 11.145 -7.799 -0.785 1.00 94.25 80 GLN A O 1
ATOM 634 N N . LEU A 1 81 ? 10.467 -5.749 -1.434 1.00 94.94 81 LEU A N 1
ATOM 635 C CA . LEU A 1 81 ? 9.471 -5.568 -0.375 1.00 94.94 81 LEU A CA 1
ATOM 636 C C . LEU A 1 81 ? 8.379 -6.643 -0.417 1.00 94.94 81 LEU A C 1
ATOM 638 O O . LEU A 1 81 ? 8.000 -7.165 0.628 1.00 94.94 81 LEU A O 1
ATOM 642 N N . LEU A 1 82 ? 7.942 -7.070 -1.605 1.00 95.06 82 LEU A N 1
ATOM 643 C CA . LEU A 1 82 ? 6.923 -8.116 -1.781 1.00 95.06 82 LEU A CA 1
ATOM 644 C C . LEU A 1 82 ? 7.330 -9.502 -1.249 1.00 95.06 82 LEU A C 1
ATOM 646 O O . LEU A 1 82 ? 6.463 -10.363 -1.070 1.00 95.06 8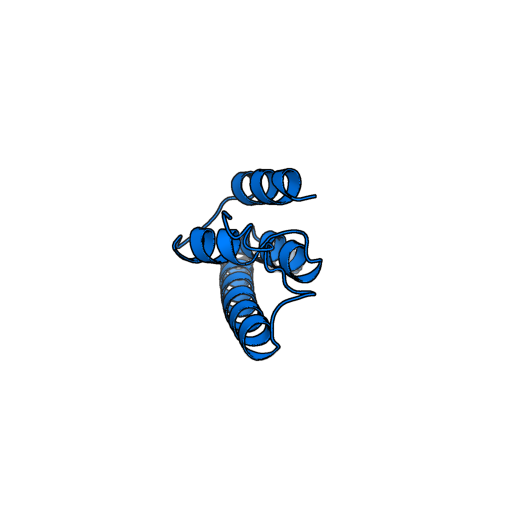2 LEU A O 1
ATOM 650 N N . LYS A 1 83 ? 8.619 -9.729 -0.959 1.00 95.38 83 LYS A N 1
ATOM 651 C CA . LYS A 1 83 ? 9.088 -10.947 -0.273 1.00 95.38 83 LYS A CA 1
ATOM 652 C C . LYS A 1 83 ? 8.709 -10.962 1.207 1.00 95.38 83 LYS A C 1
ATOM 654 O O . LYS A 1 83 ? 8.658 -12.032 1.814 1.00 95.38 83 LYS A O 1
ATOM 659 N N . HIS A 1 84 ? 8.447 -9.798 1.792 1.00 94.50 84 HIS A N 1
ATOM 660 C CA . HIS A 1 84 ? 8.045 -9.678 3.182 1.00 94.50 84 HIS A CA 1
ATOM 661 C C . HIS A 1 84 ? 6.547 -9.962 3.330 1.00 94.50 84 HIS A C 1
ATOM 663 O O . HIS A 1 84 ? 5.722 -9.608 2.488 1.00 94.50 84 HIS A O 1
ATOM 669 N N . LYS A 1 85 ? 6.172 -10.627 4.427 1.00 91.88 85 LYS A N 1
ATOM 670 C CA . LYS A 1 85 ? 4.754 -10.859 4.749 1.00 91.88 85 LYS A CA 1
ATOM 671 C C . LYS A 1 85 ? 4.056 -9.578 5.213 1.00 91.88 85 LYS A C 1
ATOM 673 O O . LYS A 1 85 ? 2.875 -9.406 4.935 1.00 91.88 85 LYS A O 1
ATOM 678 N N . SER A 1 86 ? 4.804 -8.705 5.876 1.00 93.94 86 SER A N 1
ATOM 679 C CA . SER A 1 86 ? 4.389 -7.413 6.414 1.00 93.94 86 SER A CA 1
ATOM 680 C C . SER A 1 86 ? 5.540 -6.423 6.267 1.00 93.94 86 SER A C 1
ATOM 682 O O . SER A 1 86 ? 6.703 -6.833 6.296 1.00 93.94 86 SER A O 1
ATOM 684 N N . ILE A 1 87 ? 5.217 -5.140 6.165 1.00 96.06 87 ILE A N 1
ATOM 685 C CA . ILE A 1 87 ? 6.179 -4.034 6.143 1.00 96.06 87 ILE A CA 1
ATOM 686 C C . ILE A 1 87 ? 5.727 -2.965 7.143 1.00 96.06 87 ILE A C 1
ATOM 688 O O . ILE A 1 87 ? 4.554 -2.937 7.515 1.00 96.06 87 ILE A O 1
ATOM 692 N N . SER A 1 88 ? 6.641 -2.123 7.620 1.00 96.12 88 SER A N 1
ATOM 693 C CA . SER A 1 88 ? 6.311 -1.008 8.519 1.00 96.12 88 SER A CA 1
ATOM 694 C C . SER A 1 88 ? 6.132 0.308 7.758 1.00 96.12 88 SER A C 1
ATOM 696 O O . SER A 1 88 ? 6.596 0.450 6.626 1.00 96.12 88 SER A O 1
ATOM 698 N N . PHE A 1 89 ? 5.482 1.290 8.393 1.00 95.19 89 PHE A N 1
ATOM 699 C CA . PHE A 1 89 ? 5.419 2.660 7.868 1.00 95.19 89 PHE A CA 1
ATOM 700 C C . PHE A 1 89 ? 6.817 3.242 7.678 1.00 95.19 89 PHE A C 1
ATOM 702 O O . PHE A 1 89 ? 7.123 3.722 6.599 1.00 95.19 89 PHE A O 1
ATOM 709 N N . GLU A 1 90 ? 7.696 3.063 8.666 1.00 95.38 90 GLU A N 1
ATOM 710 C CA . GLU A 1 90 ? 9.078 3.536 8.597 1.00 95.38 90 GLU A CA 1
ATOM 711 C C . GLU A 1 90 ? 9.820 2.962 7.377 1.00 95.38 90 GLU A C 1
ATOM 713 O O . GLU A 1 90 ? 10.478 3.689 6.642 1.00 95.38 90 GLU A O 1
ATOM 718 N N . GLN A 1 91 ? 9.664 1.662 7.098 1.00 93.75 91 GLN A N 1
ATOM 719 C CA .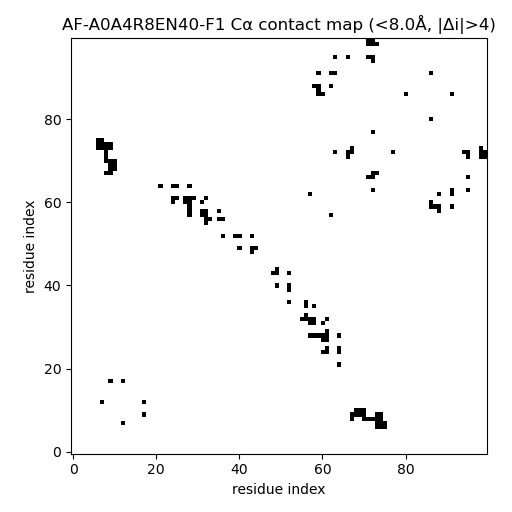 GLN A 1 91 ? 10.239 1.047 5.897 1.00 93.75 91 GLN A CA 1
ATOM 720 C C . GLN A 1 91 ? 9.685 1.658 4.604 1.00 93.75 91 GLN A C 1
ATOM 722 O O . GLN A 1 91 ? 10.426 1.776 3.629 1.00 93.75 91 GLN A O 1
ATOM 727 N N . CYS A 1 92 ? 8.401 2.025 4.581 1.00 9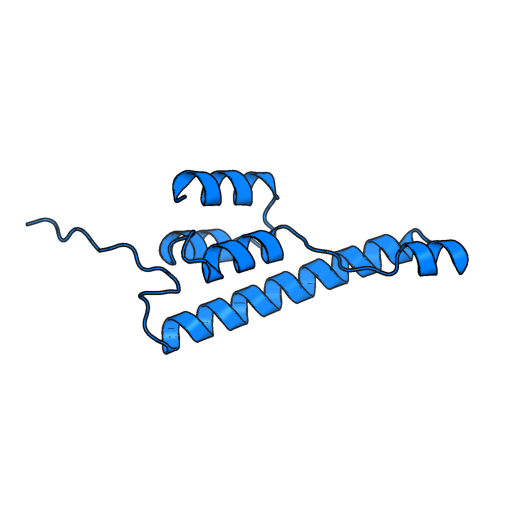4.75 92 CYS A N 1
ATOM 728 C CA . CYS A 1 92 ? 7.794 2.688 3.430 1.00 94.75 92 CYS A CA 1
ATOM 729 C C . CYS A 1 92 ? 8.341 4.107 3.262 1.00 94.75 92 CYS A C 1
ATOM 731 O O . CYS A 1 92 ? 8.739 4.4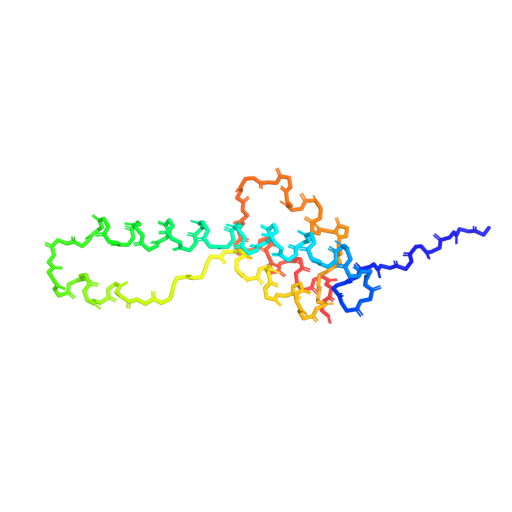46 2.153 1.00 94.75 92 CYS A O 1
ATOM 733 N N . ASP A 1 93 ? 8.405 4.890 4.340 1.00 95.00 93 ASP A N 1
ATOM 734 C CA . ASP A 1 93 ? 8.950 6.252 4.346 1.00 95.00 93 ASP A CA 1
ATOM 735 C C . ASP A 1 93 ? 10.389 6.268 3.825 1.00 95.00 93 ASP A C 1
ATOM 737 O O . ASP A 1 93 ? 10.669 6.931 2.830 1.00 95.00 93 ASP A O 1
ATOM 741 N N . HIS A 1 94 ? 11.272 5.438 4.398 1.00 94.06 94 HIS A N 1
ATOM 742 C CA . HIS A 1 94 ? 12.675 5.344 3.966 1.00 94.06 94 HIS A CA 1
ATOM 743 C C . HIS A 1 94 ? 12.809 5.028 2.475 1.00 94.06 94 HIS A C 1
ATOM 745 O O . HIS A 1 94 ? 13.674 5.575 1.794 1.00 94.06 94 HIS A O 1
ATOM 751 N N . VAL A 1 95 ? 11.969 4.129 1.955 1.00 93.44 95 VAL A N 1
ATOM 752 C CA . VAL A 1 95 ? 11.993 3.775 0.532 1.00 93.44 95 VAL A CA 1
ATOM 753 C C . VAL A 1 95 ? 11.440 4.907 -0.322 1.00 93.44 95 VAL A C 1
ATOM 755 O O . VAL A 1 95 ? 12.001 5.186 -1.373 1.00 93.44 95 VAL A O 1
ATOM 758 N N . ILE A 1 96 ? 10.352 5.552 0.084 1.00 93.56 96 ILE A N 1
ATOM 759 C CA . ILE A 1 96 ? 9.752 6.637 -0.694 1.00 93.56 96 ILE A CA 1
ATOM 760 C C . ILE A 1 96 ? 10.713 7.826 -0.754 1.00 93.56 96 ILE A C 1
ATOM 762 O O . ILE A 1 96 ? 10.962 8.329 -1.845 1.00 93.56 96 ILE A O 1
ATOM 766 N N . ASP A 1 97 ? 11.313 8.209 0.371 1.00 92.81 97 ASP A N 1
ATOM 767 C CA . ASP A 1 97 ? 12.254 9.328 0.457 1.00 92.81 97 ASP A CA 1
ATOM 768 C C . ASP A 1 97 ? 13.554 9.065 -0.313 1.00 92.81 97 ASP A C 1
ATOM 770 O O . ASP A 1 97 ? 14.132 9.983 -0.887 1.00 92.81 97 ASP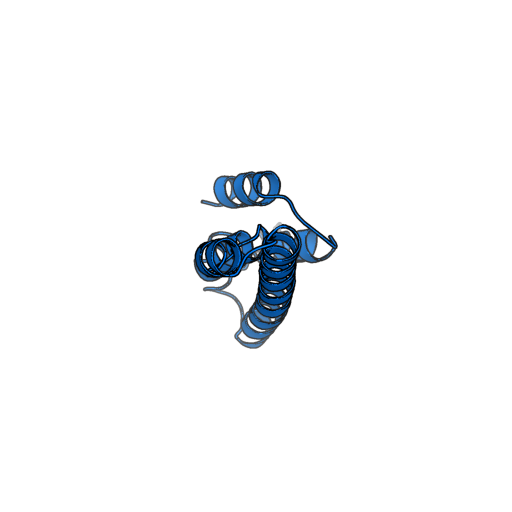 A O 1
ATOM 774 N N . ALA A 1 98 ? 14.005 7.809 -0.389 1.00 91.81 98 ALA A N 1
ATOM 775 C CA . ALA A 1 98 ? 15.197 7.446 -1.157 1.00 91.81 98 ALA A CA 1
ATOM 776 C C . ALA A 1 98 ? 15.034 7.615 -2.681 1.00 91.81 98 ALA A C 1
ATOM 778 O O . ALA A 1 98 ? 16.035 7.616 -3.403 1.00 91.81 98 ALA A O 1
ATOM 779 N N . PHE A 1 99 ? 13.796 7.713 -3.178 1.00 83.44 99 PHE A N 1
ATOM 780 C CA . PHE A 1 99 ? 13.479 7.766 -4.609 1.00 83.44 99 PHE A CA 1
ATOM 781 C C . PHE A 1 99 ? 12.533 8.922 -5.001 1.00 83.44 99 PHE A C 1
ATOM 783 O O . PHE A 1 99 ? 12.121 8.984 -6.164 1.00 83.44 99 PH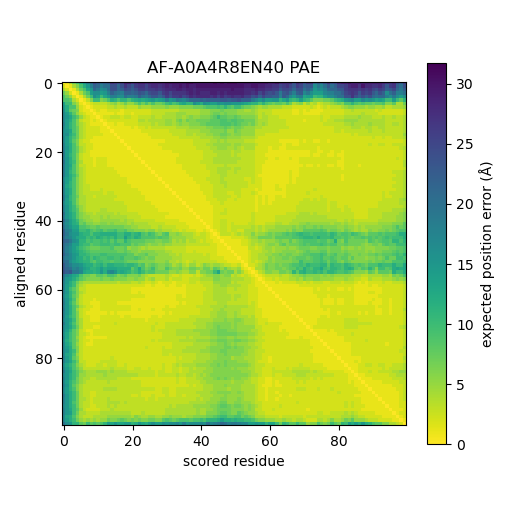E A O 1
ATOM 790 N N . ALA A 1 100 ? 12.197 9.813 -4.061 1.00 69.19 100 ALA A N 1
ATOM 791 C CA . ALA A 1 100 ? 11.442 11.051 -4.284 1.00 69.19 100 ALA A CA 1
ATOM 792 C C . ALA A 1 100 ? 12.330 12.166 -4.858 1.00 69.19 100 ALA A C 1
ATOM 794 O O . ALA A 1 100 ? 11.802 12.929 -5.702 1.00 69.19 100 ALA A O 1
#

Foldseek 3Di:
DPPPPPFAALVRDDPVLNVVLLVLLVVLFVVVQVVVLVVQVVPDPDPVSNVVSPDGGTALSNLLSVLRNVRQATPVVSVVCSVDSDDHNVRSVVRSVVRD

pLDDT: mean 91.06, std 11.94, range [35.31, 98.25]

Radius of gyration: 16.6 Å; Cα contacts (8 Å, |Δi|>4): 87; chains: 1; bounding box: 53×22×44 Å

Secondary structure (DSSP, 8-state):
-----PPP-GGGS-HHHHHHHHHHHHHHHHHHHHHHHHHHHHT--SHHHHHHS-S----HHHHHHHHHHTT-S-HHHHHHHTTSS---HHHHHHHHHHH-

Sequence (100 aa):
MEKHSKLSFAGNCSEKIFNHFYDVLQARSATENEALYQTALSKCSTAKERNKAAGCYSGPWQMLFNAWCQSKVPNLILIQLLKHKSISFEQCDHVIDAFA